Protein AF-A0ABD1SMI3-F1 (afdb_monomer)

Sequence (119 aa):
MVANKDPSPAYAETVEEIMKIYKSLPPRPSIEEVEAAISIINTVELQERLRLEEISKQLPPQDVLPELFSVLQQVKKNMVLFQSYEQKKEAVHFVELDNIFNVFDGLIQKASG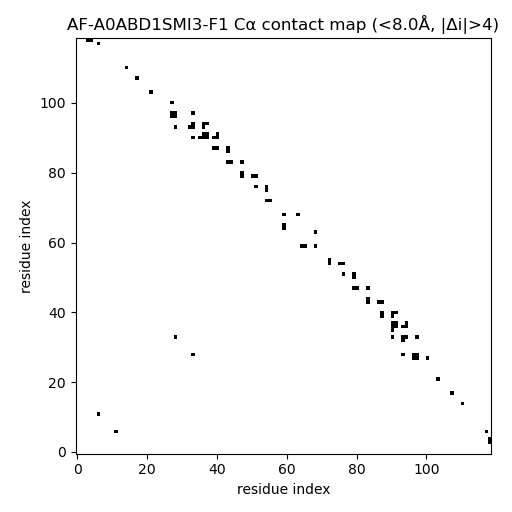FVYYSK

Structure (mmCIF, N/CA/C/O backbone):
data_AF-A0ABD1SMI3-F1
#
_entry.id   AF-A0ABD1SMI3-F1
#
loop_
_atom_site.group_PDB
_atom_site.id
_atom_site.type_symbol
_atom_site.label_atom_id
_atom_site.label_alt_id
_atom_site.label_comp_id
_atom_site.label_asym_id
_atom_site.label_entity_id
_atom_site.label_seq_id
_atom_site.pdbx_PDB_ins_code
_atom_site.Cartn_x
_atom_site.Cartn_y
_atom_site.Cartn_z
_atom_site.occupancy
_atom_site.B_iso_or_equiv
_atom_site.auth_seq_id
_atom_site.auth_comp_id
_atom_site.auth_asym_id
_atom_site.auth_atom_id
_atom_site.pdbx_PDB_model_num
ATOM 1 N N . MET A 1 1 ? 38.976 -8.965 -40.500 1.00 36.31 1 MET A N 1
ATOM 2 C CA . MET A 1 1 ? 38.151 -7.756 -40.705 1.00 36.31 1 MET A CA 1
ATOM 3 C C . MET A 1 1 ? 36.723 -8.157 -40.383 1.00 36.31 1 MET A C 1
ATOM 5 O O . MET A 1 1 ? 36.132 -8.883 -41.169 1.00 36.31 1 MET A O 1
ATOM 9 N N . VAL A 1 2 ? 36.230 -7.843 -39.184 1.00 41.44 2 VAL A N 1
ATOM 10 C CA . VAL A 1 2 ? 34.844 -8.164 -38.808 1.00 41.44 2 VAL A CA 1
ATOM 11 C C . VAL A 1 2 ? 33.980 -7.068 -39.415 1.00 41.44 2 VAL A C 1
ATOM 13 O O . VAL A 1 2 ? 34.193 -5.892 -39.131 1.00 41.44 2 VAL A O 1
ATOM 16 N N . ALA A 1 3 ? 33.111 -7.441 -40.350 1.00 42.88 3 ALA A N 1
ATOM 17 C CA . ALA A 1 3 ? 32.199 -6.508 -40.987 1.00 42.88 3 ALA A CA 1
ATOM 18 C C . ALA A 1 3 ? 31.221 -5.987 -39.927 1.00 42.88 3 ALA A C 1
ATOM 20 O O . ALA A 1 3 ? 30.402 -6.756 -39.429 1.00 42.88 3 ALA A O 1
ATOM 21 N N . ASN A 1 4 ? 31.330 -4.697 -39.595 1.00 52.22 4 ASN A N 1
ATOM 22 C CA . ASN A 1 4 ? 30.298 -3.945 -38.887 1.00 52.22 4 ASN A CA 1
ATOM 23 C C . ASN A 1 4 ? 29.022 -4.058 -39.722 1.00 52.22 4 ASN A C 1
ATOM 25 O O . ASN A 1 4 ? 28.904 -3.421 -40.769 1.00 52.22 4 ASN A O 1
ATOM 29 N N . LYS A 1 5 ? 28.108 -4.938 -39.319 1.00 52.69 5 LYS A N 1
ATOM 30 C CA . LYS A 1 5 ? 26.799 -5.020 -39.947 1.00 52.69 5 LYS A CA 1
ATOM 31 C C . LYS A 1 5 ? 25.936 -4.018 -39.203 1.00 52.69 5 LYS A C 1
ATOM 33 O O . LYS A 1 5 ? 25.520 -4.288 -38.081 1.00 52.69 5 LYS A O 1
ATOM 38 N N . ASP A 1 6 ? 25.738 -2.848 -39.804 1.00 59.84 6 ASP A N 1
ATOM 39 C CA . ASP A 1 6 ? 24.754 -1.900 -39.296 1.00 59.84 6 ASP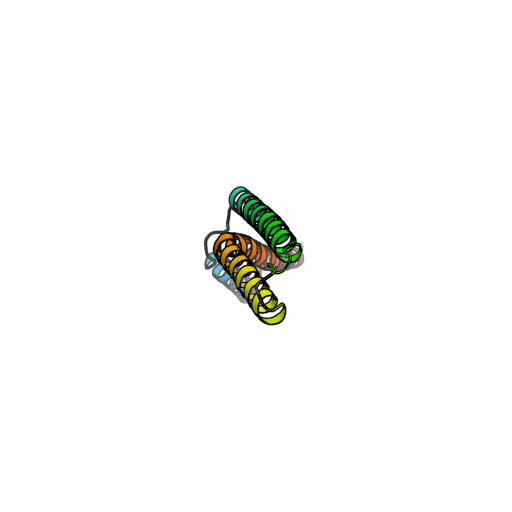 A CA 1
ATOM 40 C C . ASP A 1 6 ? 23.432 -2.652 -39.071 1.00 59.84 6 ASP A C 1
ATOM 42 O O . ASP A 1 6 ? 23.060 -3.496 -39.906 1.00 59.84 6 ASP A O 1
ATOM 46 N N . PRO A 1 7 ? 22.751 -2.427 -37.934 1.00 64.50 7 PRO A N 1
ATOM 47 C CA . PRO A 1 7 ? 21.490 -3.091 -37.665 1.00 64.50 7 PRO A CA 1
ATOM 48 C C . PRO A 1 7 ? 20.546 -2.861 -38.847 1.00 64.50 7 PRO A C 1
ATOM 50 O O . PRO A 1 7 ? 20.445 -1.751 -39.371 1.00 64.50 7 PRO A O 1
ATOM 53 N N . SER A 1 8 ? 19.880 -3.930 -39.295 1.00 79.00 8 SER A N 1
ATOM 54 C CA . SER A 1 8 ? 18.882 -3.846 -40.367 1.00 79.00 8 SER A CA 1
ATOM 55 C C . SER A 1 8 ? 17.889 -2.712 -40.064 1.00 79.00 8 SER A C 1
ATOM 57 O O . SER A 1 8 ? 17.536 -2.548 -38.896 1.00 79.00 8 SER A O 1
ATOM 59 N N . PRO A 1 9 ? 17.392 -1.962 -41.066 1.00 82.44 9 PRO A N 1
ATOM 60 C CA . PRO A 1 9 ? 16.405 -0.902 -40.843 1.00 82.44 9 PRO A CA 1
ATOM 61 C C . PRO A 1 9 ? 15.225 -1.348 -39.966 1.00 82.44 9 PRO A C 1
ATOM 63 O O . PRO A 1 9 ? 14.877 -0.660 -39.015 1.00 82.44 9 PRO A O 1
ATOM 66 N N . ALA A 1 10 ? 14.730 -2.574 -40.171 1.00 86.75 10 ALA A N 1
ATOM 67 C CA . ALA A 1 10 ? 13.667 -3.169 -39.359 1.00 86.75 10 ALA A CA 1
ATOM 68 C C . ALA A 1 10 ? 14.036 -3.321 -37.867 1.00 86.75 10 ALA A C 1
ATOM 70 O O . ALA A 1 10 ? 13.183 -3.200 -36.989 1.00 86.75 10 ALA A O 1
ATOM 71 N N . TYR A 1 11 ? 15.311 -3.577 -37.558 1.00 85.62 11 TYR A N 1
ATOM 72 C CA . TYR A 1 11 ? 15.803 -3.641 -36.182 1.00 85.62 11 TYR A CA 1
ATOM 73 C C . TYR A 1 11 ? 15.793 -2.256 -35.527 1.00 85.62 11 TYR A C 1
ATOM 75 O O . TYR A 1 11 ? 15.320 -2.109 -34.401 1.00 85.62 11 TYR A O 1
ATOM 83 N N . ALA A 1 12 ? 16.294 -1.239 -36.234 1.00 85.56 12 ALA A N 1
ATOM 84 C CA . ALA A 1 12 ? 16.306 0.135 -35.741 1.00 85.56 12 ALA A CA 1
ATOM 85 C C . ALA A 1 12 ? 14.879 0.668 -35.524 1.00 85.56 12 ALA A C 1
ATOM 87 O O . ALA A 1 12 ? 14.602 1.226 -34.466 1.00 85.56 12 ALA A O 1
ATOM 88 N N . GLU A 1 13 ? 13.970 0.405 -36.467 1.00 90.88 13 GLU A N 1
ATOM 89 C CA . GLU A 1 13 ? 12.542 0.739 -36.366 1.00 90.88 13 GLU A CA 1
ATOM 90 C C . GLU A 1 13 ? 11.887 0.075 -35.145 1.00 90.88 13 GLU A C 1
ATOM 92 O O . GLU A 1 13 ? 11.169 0.729 -34.391 1.00 90.88 13 GLU A O 1
ATOM 97 N N . THR A 1 14 ? 12.198 -1.201 -34.883 1.00 92.88 14 THR A N 1
ATOM 98 C CA . THR A 1 14 ? 11.677 -1.918 -33.705 1.00 92.88 14 THR A CA 1
ATOM 99 C C . THR A 1 14 ? 12.154 -1.275 -32.397 1.00 92.88 14 THR A C 1
ATOM 101 O O . THR A 1 14 ? 11.369 -1.082 -31.467 1.00 92.88 14 THR A O 1
ATOM 104 N N . VAL A 1 15 ? 13.442 -0.920 -32.302 1.00 89.94 15 VAL A N 1
ATOM 105 C CA . VAL A 1 15 ? 13.989 -0.232 -31.118 1.00 89.94 15 VAL A CA 1
ATOM 106 C C . VAL A 1 15 ? 13.363 1.155 -30.956 1.00 89.94 15 VAL A C 1
ATOM 108 O O . VAL A 1 15 ? 13.043 1.556 -29.836 1.00 89.94 15 VAL A O 1
ATOM 111 N N . GLU A 1 16 ? 13.156 1.885 -32.051 1.00 91.38 16 GLU A N 1
ATOM 112 C CA . GLU A 1 16 ? 12.504 3.193 -32.028 1.00 91.38 16 GLU A CA 1
ATOM 113 C C . GLU A 1 16 ? 11.063 3.103 -31.512 1.00 91.38 16 GLU A C 1
ATOM 115 O O . GLU A 1 16 ? 10.667 3.913 -30.670 1.00 91.38 16 GLU A O 1
ATOM 120 N N . GLU A 1 17 ? 10.299 2.095 -31.938 1.00 95.25 17 GLU A N 1
ATOM 121 C CA . GLU A 1 17 ? 8.932 1.868 -31.466 1.00 95.25 17 GLU A CA 1
ATOM 122 C C . GLU A 1 17 ? 8.883 1.569 -29.960 1.00 95.25 17 GLU A C 1
ATOM 124 O O . GLU A 1 17 ? 8.093 2.181 -29.233 1.00 95.25 17 GLU A O 1
ATOM 129 N N . ILE A 1 18 ? 9.789 0.719 -29.462 1.00 94.62 18 ILE A N 1
ATOM 130 C CA . ILE A 1 18 ? 9.946 0.452 -28.023 1.00 94.62 18 ILE A CA 1
ATOM 131 C C . ILE A 1 18 ? 10.205 1.759 -27.260 1.00 94.62 18 ILE A C 1
ATOM 133 O O . ILE A 1 18 ? 9.538 2.056 -26.263 1.00 94.62 18 ILE A O 1
ATOM 137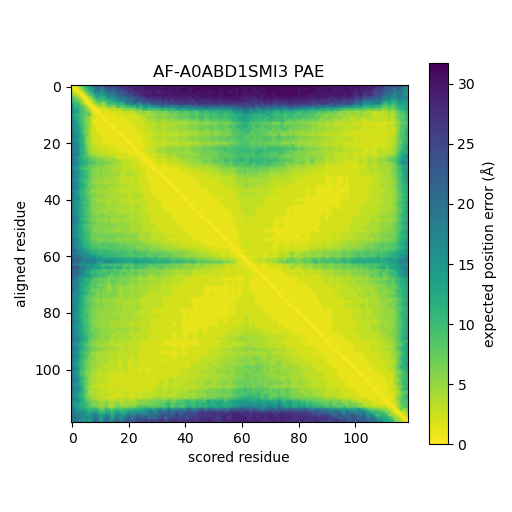 N N . MET A 1 19 ? 11.147 2.575 -27.741 1.00 91.50 19 MET A N 1
ATOM 138 C CA . MET A 1 19 ? 11.494 3.843 -27.097 1.00 91.50 19 MET A CA 1
ATOM 139 C C . MET A 1 19 ? 10.361 4.869 -27.176 1.00 91.50 19 MET A C 1
ATOM 141 O O . MET A 1 19 ? 10.199 5.668 -26.253 1.00 91.50 19 MET A O 1
ATOM 145 N N . LYS A 1 20 ? 9.564 4.861 -28.249 1.00 95.31 20 LYS A N 1
ATOM 146 C CA . LYS A 1 20 ? 8.381 5.715 -28.396 1.00 95.31 20 LYS A CA 1
ATOM 147 C C . LYS A 1 20 ? 7.315 5.372 -27.358 1.00 95.31 20 LYS A C 1
ATOM 149 O O . LYS A 1 20 ? 6.780 6.288 -26.739 1.00 95.31 20 LYS A O 1
ATOM 154 N N . ILE A 1 21 ? 7.051 4.083 -27.128 1.00 95.44 21 ILE A N 1
ATOM 155 C CA . ILE A 1 21 ? 6.127 3.633 -26.076 1.00 95.44 21 ILE A CA 1
ATOM 156 C C . ILE A 1 21 ? 6.646 4.067 -24.702 1.00 95.44 21 ILE A C 1
ATOM 158 O O . ILE A 1 21 ? 5.908 4.700 -23.951 1.00 95.44 21 ILE A O 1
ATOM 162 N N . TYR A 1 22 ? 7.924 3.824 -24.399 1.00 91.50 22 TYR A N 1
ATOM 163 C CA . TYR A 1 22 ? 8.516 4.223 -23.117 1.00 91.50 22 TYR A CA 1
ATOM 164 C C . TYR A 1 22 ? 8.404 5.736 -22.861 1.00 91.50 22 TYR A C 1
ATOM 166 O O . TYR A 1 22 ? 8.024 6.163 -21.776 1.00 91.50 22 TYR A O 1
ATOM 174 N N . LYS A 1 23 ? 8.655 6.563 -23.883 1.00 90.94 23 LYS A N 1
ATOM 175 C CA . LYS A 1 23 ? 8.528 8.031 -23.801 1.00 90.94 23 LYS A CA 1
ATOM 176 C C . LYS A 1 23 ? 7.085 8.533 -23.686 1.00 90.94 23 LYS A C 1
ATOM 178 O O . LYS A 1 23 ? 6.894 9.706 -23.387 1.00 90.94 23 LYS A O 1
ATOM 183 N N . SER A 1 24 ? 6.089 7.690 -23.965 1.00 93.31 24 SER A N 1
ATOM 184 C CA . SER A 1 24 ? 4.667 8.038 -23.836 1.00 93.31 24 SER A CA 1
ATOM 185 C C . SER A 1 24 ? 4.103 7.809 -22.432 1.00 93.31 24 SER A C 1
ATOM 187 O O . SER A 1 24 ? 2.966 8.197 -22.163 1.00 93.31 24 SER A O 1
ATOM 189 N N . LEU A 1 25 ? 4.883 7.184 -21.545 1.00 90.75 25 LEU A N 1
ATOM 190 C CA . LEU A 1 25 ? 4.513 6.995 -20.147 1.00 90.75 25 LEU A CA 1
ATOM 191 C C . LEU A 1 25 ? 4.383 8.350 -19.426 1.00 90.75 25 LEU A C 1
ATOM 193 O O . LEU A 1 25 ? 5.030 9.325 -19.825 1.00 90.75 25 LEU A O 1
ATOM 197 N N . PRO A 1 26 ? 3.558 8.433 -18.363 1.00 90.25 26 PRO A N 1
ATOM 198 C CA . PRO A 1 26 ? 3.505 9.621 -17.512 1.00 90.25 26 PRO A CA 1
ATOM 199 C C . PRO A 1 26 ? 4.877 9.916 -16.876 1.00 90.25 26 PRO A C 1
ATOM 201 O O . PRO A 1 26 ? 5.794 9.106 -16.973 1.00 90.25 26 PRO A O 1
ATOM 204 N N . PRO A 1 27 ? 5.064 11.062 -16.207 1.00 90.50 27 PRO A N 1
ATOM 205 C CA . PRO A 1 27 ? 6.274 11.292 -15.427 1.00 90.50 27 PRO A CA 1
ATOM 206 C C . PRO A 1 27 ? 6.483 10.183 -14.388 1.00 90.50 27 PRO A C 1
ATOM 208 O O . PRO A 1 27 ? 5.544 9.795 -13.691 1.00 90.50 27 PRO A O 1
ATOM 211 N N . ARG A 1 28 ? 7.717 9.677 -14.290 1.00 92.69 28 ARG A N 1
ATOM 212 C CA . ARG A 1 28 ? 8.089 8.731 -13.237 1.00 92.69 28 ARG A CA 1
ATOM 213 C C . ARG A 1 28 ? 8.095 9.455 -11.886 1.00 92.69 28 ARG A C 1
ATOM 215 O O . ARG A 1 28 ? 8.725 10.513 -11.812 1.00 92.69 28 ARG A O 1
ATOM 222 N N . PRO A 1 29 ? 7.459 8.894 -10.843 1.00 94.62 29 PRO A N 1
ATOM 223 C CA . PRO A 1 29 ? 7.615 9.388 -9.481 1.00 94.62 29 PRO A CA 1
ATOM 224 C C . PRO A 1 29 ? 9.084 9.441 -9.052 1.00 94.62 29 PRO A C 1
ATOM 226 O O . PRO A 1 29 ? 9.873 8.563 -9.411 1.00 94.62 29 PRO A O 1
ATOM 229 N N . SER A 1 30 ? 9.461 10.446 -8.269 1.00 95.94 30 SER A N 1
ATOM 230 C CA . SER A 1 30 ? 10.789 10.491 -7.657 1.00 95.94 30 SER A CA 1
ATOM 231 C C . SER A 1 30 ? 10.921 9.429 -6.559 1.00 95.94 30 SER A C 1
ATOM 233 O O . SER A 1 30 ? 9.928 8.949 -6.010 1.00 95.94 30 SER A O 1
ATOM 235 N N . ILE A 1 31 ? 12.158 9.067 -6.210 1.00 95.19 31 ILE A N 1
ATOM 236 C CA . ILE A 1 31 ? 12.415 8.117 -5.114 1.00 95.19 31 ILE A CA 1
ATOM 237 C C . ILE A 1 31 ? 11.824 8.661 -3.809 1.00 95.19 31 ILE A C 1
ATOM 239 O O . ILE A 1 31 ? 11.169 7.931 -3.073 1.00 95.19 31 ILE A O 1
ATOM 243 N N . GLU A 1 32 ? 11.986 9.959 -3.561 1.00 97.44 32 GLU A N 1
ATOM 244 C CA . GLU A 1 32 ? 11.457 10.634 -2.379 1.00 97.44 32 GLU A CA 1
ATOM 245 C C . GLU A 1 32 ? 9.921 10.600 -2.336 1.00 97.44 32 GLU A C 1
ATOM 247 O O . GLU A 1 32 ? 9.343 10.400 -1.268 1.00 97.44 32 GLU A O 1
ATOM 252 N N . GLU A 1 33 ? 9.245 10.753 -3.482 1.00 96.50 33 GLU A N 1
ATOM 253 C CA . GLU A 1 33 ? 7.783 10.630 -3.578 1.00 96.50 33 GLU A CA 1
ATOM 254 C C . GLU A 1 33 ? 7.314 9.206 -3.249 1.00 96.50 33 GLU A C 1
ATOM 256 O O . GLU A 1 33 ? 6.348 9.027 -2.503 1.00 96.50 33 GLU A O 1
ATOM 261 N N . VAL A 1 34 ? 8.021 8.188 -3.750 1.00 97.50 34 VAL A N 1
ATOM 262 C CA . VAL A 1 34 ? 7.716 6.776 -3.470 1.00 97.50 34 VAL A CA 1
ATOM 263 C C . VAL A 1 34 ? 7.950 6.447 -1.995 1.00 97.50 34 VAL A C 1
ATOM 265 O O . VAL A 1 34 ? 7.097 5.830 -1.355 1.00 97.50 34 VAL A O 1
ATOM 268 N N . GLU A 1 3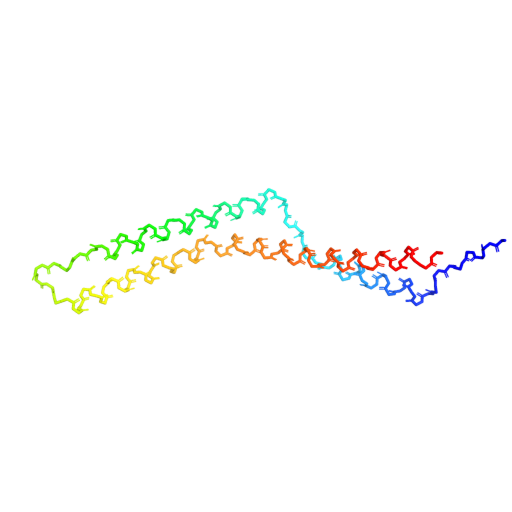5 ? 9.065 6.888 -1.415 1.00 98.06 35 GLU A N 1
ATOM 269 C CA . GLU A 1 35 ? 9.367 6.681 0.005 1.00 98.06 35 GLU A CA 1
ATOM 270 C C . GLU A 1 35 ? 8.342 7.374 0.913 1.00 98.06 35 GLU A C 1
ATOM 272 O O . GLU A 1 35 ? 7.867 6.783 1.892 1.00 98.06 35 GLU A O 1
ATOM 277 N N . ALA A 1 36 ? 7.938 8.600 0.568 1.00 98.00 36 ALA A N 1
ATOM 278 C CA . ALA A 1 36 ? 6.883 9.314 1.275 1.00 98.00 36 ALA A CA 1
ATOM 279 C C . ALA A 1 36 ? 5.544 8.565 1.192 1.00 98.00 36 ALA A C 1
ATOM 281 O O . ALA A 1 36 ? 4.874 8.386 2.213 1.00 98.00 36 ALA A O 1
ATOM 282 N N . ALA A 1 37 ? 5.177 8.067 0.009 1.00 98.19 37 ALA A N 1
ATOM 283 C CA . ALA A 1 37 ? 3.967 7.278 -0.188 1.00 98.19 37 ALA A CA 1
ATOM 284 C C . ALA A 1 37 ? 3.969 5.989 0.656 1.00 98.19 37 ALA A C 1
ATOM 286 O O . ALA A 1 37 ? 2.992 5.704 1.354 1.00 98.19 37 ALA A O 1
ATOM 287 N N . ILE A 1 38 ? 5.082 5.251 0.680 1.00 98.44 38 ILE A N 1
ATOM 288 C CA . ILE A 1 38 ? 5.245 4.053 1.519 1.00 98.44 38 ILE A CA 1
ATOM 289 C C . ILE A 1 38 ? 5.075 4.398 3.005 1.00 98.44 38 ILE A C 1
ATOM 291 O O . ILE A 1 38 ? 4.386 3.686 3.739 1.00 98.44 38 ILE A O 1
ATOM 295 N N . SER A 1 39 ? 5.661 5.508 3.461 1.00 98.50 39 SER A N 1
ATOM 296 C CA . SER A 1 39 ? 5.529 5.972 4.847 1.00 98.50 39 SER A CA 1
ATOM 297 C C . SER A 1 39 ? 4.076 6.291 5.225 1.00 98.50 39 SER A C 1
ATOM 299 O O . SER A 1 39 ? 3.603 5.889 6.296 1.00 98.50 39 SER A O 1
ATOM 301 N N . ILE A 1 40 ? 3.335 6.949 4.326 1.00 98.44 40 ILE A N 1
ATOM 302 C CA . ILE A 1 40 ? 1.904 7.237 4.499 1.00 98.44 40 ILE A CA 1
ATOM 303 C C . ILE A 1 40 ? 1.109 5.935 4.624 1.00 98.44 40 ILE A C 1
ATOM 305 O O . ILE A 1 40 ? 0.355 5.782 5.585 1.00 98.44 40 ILE A O 1
ATOM 309 N N . ILE A 1 41 ? 1.309 4.983 3.707 1.00 98.69 41 ILE A N 1
ATOM 310 C CA . ILE A 1 41 ? 0.617 3.684 3.718 1.00 98.69 41 ILE A CA 1
ATOM 311 C C . ILE A 1 41 ? 0.851 2.969 5.050 1.00 98.69 41 ILE A C 1
ATOM 313 O O . ILE A 1 41 ? -0.110 2.623 5.737 1.00 98.69 41 ILE A O 1
ATOM 317 N N . ASN A 1 42 ? 2.113 2.828 5.459 1.00 98.62 42 ASN A N 1
ATOM 318 C CA . ASN A 1 42 ? 2.480 2.152 6.703 1.00 98.62 42 ASN A CA 1
ATOM 319 C C . ASN A 1 42 ? 1.846 2.818 7.933 1.00 98.62 42 ASN A C 1
ATOM 321 O O . ASN A 1 42 ? 1.374 2.139 8.849 1.00 98.62 42 ASN A O 1
ATOM 325 N N . THR A 1 43 ? 1.818 4.152 7.954 1.00 98.69 43 THR A N 1
ATOM 326 C CA . THR A 1 43 ? 1.218 4.922 9.048 1.00 98.69 43 THR A CA 1
ATOM 327 C C . THR A 1 43 ? -0.290 4.702 9.117 1.00 98.69 43 THR A C 1
ATOM 329 O O . THR A 1 43 ? -0.819 4.413 10.193 1.00 98.69 43 THR A O 1
ATOM 332 N N . VAL A 1 44 ? -0.983 4.799 7.980 1.00 98.69 44 VAL A N 1
ATOM 333 C CA . VAL A 1 44 ? -2.436 4.597 7.900 1.00 98.69 44 VAL A CA 1
ATOM 334 C C . VAL A 1 44 ? -2.802 3.163 8.287 1.00 98.69 44 VAL A C 1
ATOM 336 O O . VAL A 1 44 ? -3.718 2.964 9.078 1.00 98.69 44 VAL A O 1
ATOM 339 N N . GLU A 1 45 ? -2.056 2.160 7.824 1.00 98.69 45 GLU A N 1
ATOM 340 C CA . GLU A 1 45 ? -2.299 0.749 8.162 1.00 98.69 45 GLU A CA 1
ATOM 341 C C . GLU A 1 45 ? -2.063 0.438 9.641 1.00 98.69 45 GLU A C 1
ATOM 343 O O . GLU A 1 45 ? -2.814 -0.325 10.258 1.00 98.69 45 GLU A O 1
ATOM 348 N N . LEU A 1 46 ? -1.054 1.061 10.254 1.00 98.69 46 LEU A N 1
ATOM 349 C CA . LEU A 1 46 ? -0.851 0.962 11.694 1.00 98.69 46 LEU A CA 1
ATOM 350 C C . LEU A 1 46 ? -2.045 1.549 12.459 1.00 98.69 46 LEU A C 1
ATOM 352 O O . LEU A 1 46 ? -2.553 0.906 13.380 1.00 98.69 46 LEU A O 1
ATOM 356 N N . GLN A 1 47 ? -2.500 2.744 12.079 1.00 98.56 47 GLN A N 1
ATOM 357 C CA . GLN A 1 47 ? -3.644 3.405 12.711 1.00 98.56 47 GLN A CA 1
ATOM 358 C C . GLN A 1 47 ? -4.947 2.623 12.516 1.00 98.56 47 GLN A C 1
ATOM 360 O O . GLN A 1 47 ? -5.719 2.482 13.466 1.00 98.56 47 GLN A O 1
ATOM 365 N N . GLU A 1 48 ? -5.174 2.084 11.316 1.00 98.69 48 GLU A N 1
ATOM 366 C CA . GLU A 1 48 ? -6.300 1.208 10.993 1.00 98.69 48 GLU A CA 1
ATOM 367 C C . GLU A 1 48 ? -6.355 0.029 11.965 1.00 98.69 48 GLU A C 1
ATOM 369 O O . GLU A 1 48 ? -7.346 -0.149 12.676 1.00 98.69 48 GLU A O 1
ATOM 374 N N . ARG A 1 49 ? -5.256 -0.729 12.063 1.00 98.75 49 ARG A N 1
ATOM 375 C CA . ARG A 1 49 ? -5.152 -1.905 12.933 1.00 98.75 49 ARG A CA 1
ATOM 376 C C . ARG A 1 49 ? -5.436 -1.566 14.394 1.00 98.75 49 ARG A C 1
ATOM 378 O O . ARG A 1 49 ? -6.224 -2.265 15.026 1.00 98.75 49 ARG A O 1
ATOM 385 N N . LEU A 1 50 ? -4.839 -0.491 14.915 1.00 98.75 50 LEU A N 1
ATOM 386 C CA . LEU A 1 50 ? -5.043 -0.066 16.305 1.00 98.75 50 LEU A CA 1
ATOM 387 C C . LEU A 1 50 ? -6.515 0.267 16.589 1.00 98.75 50 LEU A C 1
ATOM 389 O O . LEU A 1 50 ? -7.071 -0.197 17.584 1.00 98.75 50 LEU A O 1
ATOM 393 N N . ARG A 1 51 ? -7.175 1.008 15.690 1.00 98.62 51 ARG A N 1
ATOM 394 C CA . ARG A 1 51 ? -8.598 1.363 15.832 1.00 98.62 51 ARG A CA 1
ATOM 395 C C . ARG A 1 51 ? -9.512 0.143 15.727 1.00 98.62 51 ARG A C 1
ATOM 397 O O . ARG A 1 51 ? -10.469 0.019 16.490 1.00 98.62 51 ARG A O 1
ATOM 404 N N . LEU A 1 52 ? -9.230 -0.775 14.802 1.00 98.81 52 LEU A N 1
ATOM 405 C CA . LEU A 1 52 ? -9.990 -2.022 14.662 1.00 98.81 52 LEU A CA 1
ATOM 406 C C . LEU A 1 52 ? -9.872 -2.900 15.912 1.00 98.81 52 LEU A C 1
ATOM 408 O O . LEU A 1 52 ? -10.859 -3.512 16.340 1.00 98.81 52 LEU A O 1
ATOM 412 N N . GLU A 1 53 ? -8.683 -2.956 16.508 1.00 98.69 53 GLU A N 1
ATOM 413 C CA . GLU A 1 53 ? -8.440 -3.687 17.746 1.00 98.69 53 GLU A CA 1
ATOM 414 C C . GLU A 1 53 ? -9.176 -3.045 18.930 1.00 98.69 53 GLU A C 1
ATOM 416 O O . GLU A 1 53 ? -9.845 -3.749 19.688 1.00 98.69 53 GLU A O 1
ATOM 421 N N . GLU A 1 54 ? -9.141 -1.716 19.046 1.00 98.56 54 GLU A N 1
ATOM 422 C CA . GLU A 1 54 ? -9.893 -0.971 20.060 1.00 98.56 54 GLU A CA 1
ATOM 423 C C . GLU A 1 54 ? -11.399 -1.247 19.964 1.00 98.56 54 GLU A C 1
ATOM 425 O O . GLU A 1 54 ? -12.022 -1.594 20.966 1.00 98.56 54 GLU A O 1
ATOM 430 N N . ILE A 1 55 ? -11.983 -1.186 18.760 1.00 98.56 55 ILE A N 1
ATOM 431 C CA . ILE A 1 55 ? -13.407 -1.495 18.549 1.00 98.56 55 ILE A CA 1
ATOM 432 C C . ILE A 1 55 ? -13.721 -2.939 18.955 1.00 98.56 55 ILE A C 1
ATOM 434 O O . ILE A 1 55 ? -14.776 -3.198 19.535 1.00 98.56 55 ILE A O 1
ATOM 438 N N . SER A 1 56 ? -12.816 -3.878 18.673 1.00 97.81 56 SER A N 1
ATOM 439 C CA . SER A 1 56 ? -13.002 -5.302 18.988 1.00 97.81 56 SER A CA 1
ATOM 440 C C 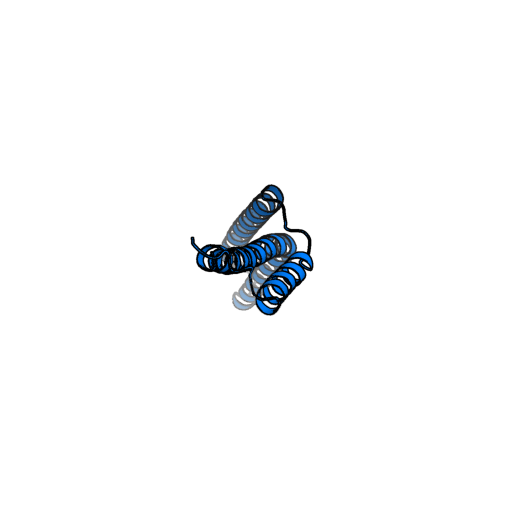. SER A 1 56 ? -13.005 -5.594 20.489 1.00 97.81 56 SER A C 1
ATOM 442 O O . SER A 1 56 ? -13.635 -6.560 20.906 1.00 97.81 56 SER A O 1
ATOM 444 N N . LYS A 1 57 ? -12.332 -4.765 21.294 1.00 97.94 57 LYS A N 1
ATOM 445 C CA . LYS A 1 57 ? -12.272 -4.895 22.759 1.00 97.94 57 LYS A CA 1
ATOM 446 C C . LYS A 1 57 ? -13.484 -4.284 23.474 1.00 97.94 57 LYS A C 1
ATOM 448 O O . LYS A 1 57 ? -13.621 -4.464 24.681 1.00 97.94 57 LYS A O 1
ATOM 453 N N . GLN A 1 58 ? -14.348 -3.553 22.766 1.00 97.62 58 GLN A N 1
ATOM 454 C CA . GLN A 1 58 ? -15.530 -2.928 23.366 1.00 97.62 58 GLN A CA 1
ATOM 455 C C . GLN A 1 58 ? -16.548 -3.990 23.800 1.00 97.62 58 GLN A C 1
ATOM 457 O O . GLN A 1 58 ? -16.821 -4.938 23.062 1.00 97.62 58 GLN A O 1
ATOM 462 N N . LEU A 1 59 ? -17.135 -3.795 24.981 1.00 96.69 59 LEU A N 1
ATOM 463 C CA . LEU A 1 59 ? -18.203 -4.635 25.521 1.00 96.69 59 LEU A CA 1
ATOM 464 C C . LEU A 1 59 ? -19.568 -3.955 25.330 1.00 96.69 59 LEU A C 1
ATOM 466 O O . LEU A 1 59 ? -19.635 -2.721 25.368 1.00 96.69 59 LEU A O 1
ATOM 470 N N . PRO A 1 60 ? -20.650 -4.732 25.138 1.00 96.12 60 PRO A N 1
ATOM 471 C CA . PRO A 1 60 ? -21.991 -4.173 25.048 1.00 96.12 60 PRO A CA 1
ATOM 472 C C . PRO A 1 60 ? -22.379 -3.478 26.366 1.00 96.12 60 PRO A C 1
ATOM 474 O O . PRO A 1 60 ? -22.128 -4.029 27.441 1.00 96.12 60 PRO A O 1
ATOM 477 N N . PRO A 1 61 ? -22.994 -2.281 26.314 1.00 95.44 61 PRO A N 1
ATOM 478 C CA . PRO A 1 61 ? -23.609 -1.658 27.484 1.00 95.44 61 PRO A CA 1
ATOM 479 C C . PRO A 1 61 ? -24.711 -2.538 28.088 1.00 95.44 61 PRO A C 1
ATOM 481 O O . PRO A 1 61 ? -25.343 -3.314 27.374 1.00 95.44 61 PRO A O 1
ATOM 484 N N . GLN A 1 62 ? -24.985 -2.368 29.385 1.00 93.25 62 GLN A N 1
ATOM 485 C CA . GLN A 1 62 ? -25.935 -3.205 30.134 1.00 93.25 62 GLN A CA 1
ATOM 486 C C . GLN A 1 62 ? -27.353 -3.226 29.530 1.00 93.25 62 GLN A C 1
ATOM 488 O O . GLN A 1 62 ? -28.013 -4.260 29.575 1.00 93.25 62 GLN A O 1
ATOM 493 N N . ASP A 1 63 ? -27.788 -2.121 28.920 1.00 95.25 63 ASP A N 1
ATOM 494 C CA . ASP A 1 63 ? -29.143 -1.956 28.372 1.00 95.25 63 ASP A CA 1
ATOM 495 C C . ASP A 1 63 ? -29.228 -2.179 26.850 1.00 95.25 63 ASP A C 1
ATOM 497 O O . ASP A 1 63 ? -30.220 -1.819 26.214 1.00 95.25 63 ASP A O 1
ATOM 501 N N . VAL A 1 64 ? -28.184 -2.739 26.229 1.00 96.19 64 VAL A N 1
ATOM 502 C CA . VAL A 1 64 ? -28.128 -2.955 24.777 1.00 96.19 64 VAL A CA 1
ATOM 503 C C . VAL A 1 64 ? -28.028 -4.442 24.470 1.00 96.19 64 VAL A C 1
ATOM 505 O O . VAL A 1 64 ? -27.152 -5.139 24.978 1.00 96.19 64 VAL A O 1
ATOM 508 N N . LEU A 1 65 ? -28.900 -4.921 23.578 1.00 97.50 65 LEU A N 1
ATOM 509 C CA . LEU A 1 65 ? -28.848 -6.297 23.087 1.00 97.50 65 LEU A CA 1
ATOM 510 C C . LEU A 1 65 ? -27.480 -6.588 22.435 1.00 97.50 65 LEU A C 1
ATOM 512 O O . LEU A 1 65 ? -27.051 -5.806 21.573 1.00 97.50 65 LEU A O 1
ATOM 516 N N . PRO A 1 66 ? -26.803 -7.698 22.789 1.00 96.88 66 PRO A N 1
ATOM 517 C CA . PRO A 1 66 ? -25.489 -8.040 22.242 1.00 96.88 66 PRO A CA 1
ATOM 518 C C . PRO A 1 66 ? -25.444 -8.066 20.710 1.00 96.88 66 PRO A C 1
ATOM 520 O O . PRO A 1 66 ? -24.461 -7.633 20.109 1.00 96.88 66 PRO A O 1
ATOM 523 N N . GLU A 1 67 ? -26.521 -8.512 20.064 1.00 97.25 67 GLU A N 1
ATOM 524 C CA . GLU A 1 67 ? -26.634 -8.594 18.607 1.00 97.25 67 GLU A CA 1
ATOM 525 C C . GLU A 1 67 ? -26.619 -7.200 17.972 1.00 97.25 67 GLU A C 1
ATOM 527 O O . GLU A 1 67 ? -25.889 -6.956 17.011 1.00 97.25 67 GLU A O 1
ATOM 532 N N . LEU A 1 68 ? -27.371 -6.255 18.547 1.00 97.81 68 LEU A N 1
ATOM 533 C CA . LEU A 1 68 ? -27.397 -4.870 18.078 1.00 97.81 68 LEU A CA 1
ATOM 534 C C . LEU A 1 68 ? -26.035 -4.194 18.281 1.00 97.81 68 LEU A C 1
ATOM 536 O O . LEU A 1 68 ? -25.558 -3.471 17.404 1.00 97.81 68 LEU A O 1
ATOM 540 N N . PHE A 1 69 ? -25.375 -4.458 19.412 1.00 98.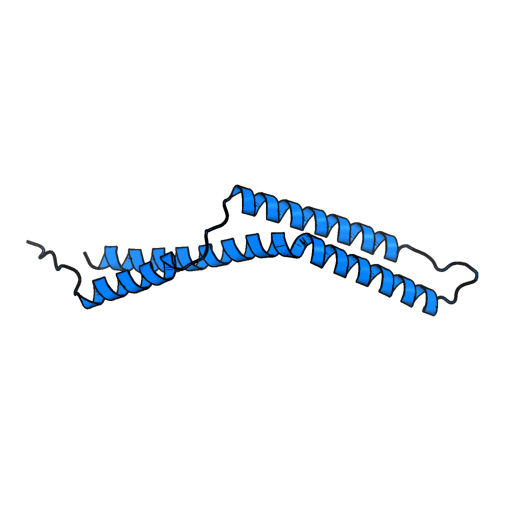31 69 PHE A N 1
ATOM 541 C CA . PHE A 1 69 ? -24.031 -3.943 19.661 1.00 98.31 69 PHE A CA 1
ATOM 542 C C . PHE A 1 69 ? -22.991 -4.527 18.694 1.00 98.31 69 PHE A C 1
ATOM 544 O O . PHE A 1 69 ? -22.124 -3.797 18.210 1.00 98.31 69 PHE A O 1
ATOM 551 N N . SER A 1 70 ? -23.106 -5.811 18.343 1.00 98.12 70 SER A N 1
ATOM 552 C CA . SER A 1 70 ? -22.255 -6.443 17.329 1.00 98.12 70 SER A CA 1
ATOM 553 C C . SER A 1 70 ? -22.396 -5.753 15.970 1.00 98.12 70 SER A C 1
ATOM 555 O O . SER A 1 70 ? -21.388 -5.430 15.337 1.00 98.12 70 SER A O 1
ATOM 557 N N . VAL A 1 71 ? -23.627 -5.433 15.551 1.00 98.56 71 VAL A N 1
ATOM 558 C CA . VAL A 1 71 ? -23.872 -4.650 14.328 1.00 98.56 71 VAL A CA 1
ATOM 559 C C . VAL A 1 71 ? -23.197 -3.278 14.417 1.00 98.56 71 VAL A C 1
ATOM 561 O O . VAL A 1 71 ? -22.506 -2.880 13.481 1.00 98.56 71 VAL A O 1
ATOM 564 N N . LEU A 1 72 ? -23.299 -2.574 15.551 1.00 98.44 72 LEU A N 1
ATOM 565 C CA . LEU A 1 72 ? -22.598 -1.299 15.749 1.00 98.44 72 LEU A CA 1
ATOM 566 C C . LEU A 1 72 ? -21.073 -1.449 15.616 1.00 98.44 72 LEU A C 1
ATOM 568 O O . LEU A 1 72 ? -20.432 -0.625 14.959 1.00 98.44 72 LEU A O 1
ATOM 572 N N . GLN A 1 73 ? -20.476 -2.487 16.208 1.00 98.56 73 GLN A N 1
ATOM 573 C CA . GLN A 1 73 ? -19.043 -2.759 16.058 1.00 98.56 73 GLN A CA 1
ATOM 574 C C . GLN A 1 73 ? -18.673 -3.010 14.592 1.00 98.56 73 GLN A C 1
ATOM 576 O O . GLN A 1 73 ? -17.668 -2.478 14.124 1.00 98.56 73 GLN A O 1
ATOM 581 N N . GLN A 1 74 ? -19.484 -3.769 13.850 1.00 98.69 74 GLN A N 1
ATOM 582 C CA . GLN A 1 74 ? -19.265 -4.007 12.421 1.00 98.69 74 GLN A CA 1
ATOM 583 C C . GLN A 1 74 ? -19.341 -2.709 11.612 1.00 98.69 74 GLN A C 1
ATOM 585 O O . GLN A 1 74 ? -18.455 -2.455 10.796 1.00 98.69 74 GLN A O 1
ATOM 590 N N . VAL A 1 75 ? -20.336 -1.854 11.864 1.00 98.81 75 VAL A N 1
ATOM 591 C CA . VAL A 1 75 ? -20.463 -0.543 11.204 1.00 98.81 75 VAL A CA 1
ATOM 592 C C . VAL A 1 75 ? -19.229 0.321 11.477 1.00 98.81 75 VAL A C 1
ATOM 594 O O . VAL A 1 75 ? -18.629 0.850 10.542 1.00 98.81 75 VAL A O 1
ATOM 597 N N . LYS A 1 76 ? -18.789 0.414 12.739 1.00 98.75 76 LYS A N 1
ATOM 598 C CA . LYS A 1 76 ? -17.584 1.172 13.115 1.00 98.75 76 LYS A CA 1
ATOM 599 C C . LYS A 1 76 ? -16.326 0.633 12.429 1.00 98.75 76 LYS A C 1
ATOM 601 O O . LYS A 1 76 ? -15.536 1.420 11.917 1.00 98.75 76 LYS A O 1
ATOM 606 N N . LYS A 1 77 ? -16.146 -0.691 12.388 1.00 98.81 77 LYS A N 1
ATOM 607 C CA . LYS A 1 77 ? -15.000 -1.327 11.716 1.00 98.81 77 LYS A CA 1
ATOM 608 C C . LYS A 1 77 ? -14.979 -1.016 10.222 1.00 98.81 77 LYS A C 1
ATOM 610 O O . LYS A 1 77 ? -13.944 -0.607 9.710 1.00 98.81 77 LYS A O 1
ATOM 615 N N . ASN A 1 78 ? -16.118 -1.141 9.543 1.00 98.81 78 ASN A N 1
ATOM 616 C CA . ASN A 1 78 ? -16.222 -0.806 8.122 1.00 98.81 78 ASN A CA 1
ATOM 617 C C . ASN A 1 78 ? -15.932 0.675 7.857 1.00 98.81 78 ASN A C 1
ATOM 619 O O . ASN A 1 78 ? -15.257 0.993 6.884 1.00 98.81 78 ASN A O 1
ATOM 623 N N . MET A 1 79 ? -16.373 1.575 8.740 1.00 98.69 79 MET A N 1
ATOM 624 C CA . MET A 1 79 ? -16.035 2.995 8.628 1.00 98.69 79 MET A CA 1
ATOM 625 C C . MET A 1 79 ? -14.523 3.238 8.744 1.00 98.69 79 MET A C 1
ATOM 627 O O . MET A 1 79 ? -13.976 4.013 7.968 1.00 98.69 79 MET A O 1
ATOM 631 N N . VAL A 1 80 ? -13.836 2.557 9.671 1.00 98.81 80 VAL A N 1
ATOM 632 C CA . VAL A 1 80 ? -12.369 2.640 9.794 1.00 98.81 80 VAL A CA 1
ATOM 633 C C . VAL A 1 80 ? -11.686 2.145 8.519 1.00 98.81 80 VAL A C 1
ATOM 635 O O . VAL A 1 80 ? -10.840 2.854 7.989 1.00 98.81 80 VAL A O 1
ATOM 638 N N . LEU A 1 81 ? -12.091 0.985 7.991 1.00 98.69 81 LEU A N 1
ATOM 639 C CA . LEU A 1 81 ? -11.547 0.441 6.739 1.00 98.69 81 LEU A CA 1
ATOM 640 C C . LEU A 1 81 ? -11.752 1.401 5.559 1.00 98.69 81 LEU A C 1
ATOM 642 O O . LEU A 1 81 ? -10.825 1.656 4.794 1.00 98.69 81 LEU A O 1
ATOM 646 N N . PHE A 1 82 ? -12.954 1.967 5.432 1.00 98.69 82 PHE A N 1
ATOM 647 C CA . PHE A 1 82 ? -13.273 2.927 4.379 1.00 98.69 82 PHE A CA 1
ATOM 648 C C . PHE A 1 82 ? -12.420 4.198 4.481 1.00 98.69 82 PHE A C 1
ATOM 650 O O . PHE A 1 82 ? -11.852 4.648 3.490 1.00 98.69 82 PHE A O 1
ATOM 657 N N . GLN A 1 83 ? -12.281 4.760 5.684 1.00 98.62 83 GLN A N 1
ATOM 658 C CA . GLN A 1 83 ? -11.457 5.949 5.904 1.00 98.62 83 GLN A CA 1
ATOM 659 C C . GLN A 1 83 ? -9.982 5.689 5.602 1.00 98.62 83 GLN A C 1
ATOM 661 O O . GLN A 1 83 ? -9.342 6.516 4.960 1.00 98.62 83 GLN A O 1
ATOM 666 N N . SER A 1 84 ? -9.447 4.551 6.038 1.00 98.56 84 SER A N 1
ATOM 667 C CA . SER A 1 84 ? -8.063 4.171 5.760 1.00 98.56 84 SER A CA 1
ATOM 668 C C . SER A 1 84 ? -7.813 3.976 4.270 1.00 98.56 84 SER A C 1
ATOM 670 O O . SER A 1 84 ? -6.802 4.454 3.759 1.00 98.56 84 SER A O 1
ATOM 672 N N . TYR A 1 85 ? -8.744 3.331 3.557 1.00 98.50 85 TYR A N 1
ATOM 673 C CA . TYR A 1 85 ? -8.697 3.216 2.100 1.00 98.50 85 TYR A CA 1
ATOM 674 C C . TYR A 1 85 ? -8.620 4.597 1.439 1.00 98.50 85 TYR A C 1
ATOM 676 O O . TYR A 1 85 ? -7.681 4.862 0.690 1.00 98.50 85 TYR A O 1
ATOM 684 N N . GLU A 1 86 ? -9.542 5.502 1.779 1.00 98.44 86 GLU A N 1
ATOM 685 C CA . GLU A 1 86 ? -9.571 6.849 1.203 1.00 98.44 86 GLU A CA 1
ATOM 686 C C . GLU A 1 86 ? -8.312 7.664 1.525 1.00 98.44 86 GLU A C 1
ATOM 688 O O . GLU A 1 86 ? -7.841 8.417 0.677 1.00 98.44 86 GLU A O 1
ATOM 693 N N . GLN A 1 87 ? -7.741 7.501 2.722 1.00 98.12 87 GLN A N 1
ATOM 694 C CA . GLN A 1 87 ? -6.531 8.213 3.148 1.00 98.12 87 GLN A CA 1
ATOM 695 C C . GLN A 1 87 ? -5.267 7.747 2.424 1.00 98.12 87 GLN A C 1
ATOM 697 O O . GLN A 1 87 ? -4.381 8.562 2.179 1.00 98.12 87 GLN A O 1
ATOM 702 N N . LYS A 1 88 ? -5.162 6.453 2.094 1.00 98.12 88 LYS A N 1
ATOM 703 C CA . LYS A 1 88 ? -3.955 5.896 1.464 1.00 98.12 88 LYS A CA 1
ATOM 704 C C . LYS A 1 88 ? -4.056 5.716 -0.050 1.00 98.12 88 LYS A C 1
ATOM 706 O O . LYS A 1 88 ? -3.045 5.392 -0.663 1.00 98.12 88 LYS A O 1
ATOM 711 N N . LYS A 1 89 ? -5.226 5.930 -0.669 1.00 98.06 89 LYS A N 1
ATOM 712 C CA . LYS A 1 89 ? -5.459 5.636 -2.099 1.00 98.06 89 LYS A CA 1
ATOM 713 C C . LYS A 1 89 ? -4.458 6.307 -3.045 1.00 98.06 89 LYS A C 1
ATOM 715 O O . LYS A 1 89 ? -3.960 5.658 -3.958 1.00 98.06 89 LYS A O 1
ATOM 720 N N . GLU A 1 90 ? -4.129 7.578 -2.814 1.00 96.44 90 GLU A N 1
ATOM 721 C CA . GLU A 1 90 ? -3.181 8.309 -3.665 1.00 96.44 90 GLU A CA 1
ATOM 722 C C . GLU A 1 90 ? -1.754 7.802 -3.453 1.00 96.44 90 GLU A C 1
ATOM 724 O O . GLU A 1 90 ? -1.044 7.547 -4.418 1.00 96.44 90 GLU A O 1
ATOM 729 N N . ALA A 1 91 ? -1.354 7.560 -2.203 1.00 97.62 91 ALA A N 1
ATOM 730 C CA . ALA A 1 91 ? -0.047 6.988 -1.894 1.00 97.62 91 ALA A CA 1
ATOM 731 C C . ALA A 1 91 ? 0.132 5.595 -2.528 1.00 97.62 91 ALA A C 1
ATOM 733 O O . ALA A 1 91 ? 1.172 5.310 -3.119 1.00 97.62 91 ALA A O 1
ATOM 734 N N . VAL A 1 92 ? -0.899 4.746 -2.479 1.00 97.94 92 VAL A N 1
ATOM 735 C CA . VAL A 1 92 ? -0.894 3.444 -3.166 1.00 97.94 92 VAL A CA 1
ATOM 736 C C . VAL A 1 92 ? -0.681 3.627 -4.668 1.00 97.94 92 VAL A C 1
ATOM 738 O O . VAL A 1 92 ? 0.149 2.931 -5.247 1.00 97.94 92 VAL A O 1
ATOM 741 N N . HIS A 1 93 ? -1.342 4.611 -5.283 1.00 95.19 93 HIS A N 1
ATOM 742 C CA . HIS A 1 93 ? -1.167 4.903 -6.703 1.00 95.19 93 HIS A CA 1
ATOM 743 C C . HIS A 1 93 ? 0.280 5.285 -7.066 1.00 95.19 93 HIS A C 1
ATOM 745 O O . HIS A 1 93 ? 0.798 4.803 -8.070 1.00 95.19 93 HIS A O 1
ATOM 751 N N . PHE A 1 94 ? 0.969 6.087 -6.246 1.00 94.94 94 PHE A N 1
ATOM 752 C CA . PHE A 1 94 ? 2.384 6.422 -6.477 1.00 94.94 94 PHE A CA 1
ATOM 753 C C . PHE A 1 94 ? 3.292 5.185 -6.462 1.00 94.94 94 PHE A C 1
ATOM 755 O O . PHE A 1 94 ? 4.147 5.031 -7.335 1.00 94.94 94 PHE A O 1
ATOM 762 N N . VAL A 1 95 ? 3.079 4.279 -5.505 1.00 96.19 95 VAL A N 1
ATOM 763 C CA . VAL A 1 95 ? 3.835 3.020 -5.417 1.00 96.19 95 VAL A CA 1
ATOM 764 C C . VAL A 1 95 ? 3.528 2.110 -6.610 1.00 96.19 95 VAL A C 1
ATOM 766 O O . VAL A 1 95 ? 4.427 1.483 -7.170 1.00 96.19 95 VAL A O 1
ATOM 769 N N . GLU A 1 96 ? 2.269 2.046 -7.044 1.00 95.19 96 GLU A N 1
ATOM 770 C CA . GLU A 1 96 ? 1.876 1.305 -8.246 1.00 95.19 96 GLU A CA 1
ATOM 771 C C . GLU A 1 96 ? 2.526 1.868 -9.513 1.00 95.19 96 GLU A C 1
ATOM 773 O O . GLU A 1 96 ? 3.013 1.091 -10.335 1.00 95.19 96 GLU A O 1
ATOM 778 N N . LEU A 1 97 ? 2.592 3.194 -9.665 1.00 94.69 97 LEU A N 1
ATOM 779 C CA . LEU A 1 97 ? 3.272 3.821 -10.796 1.00 94.69 97 LEU A CA 1
ATOM 780 C C . LEU A 1 97 ? 4.756 3.441 -10.845 1.00 94.69 97 LEU A C 1
ATOM 782 O O . LEU A 1 97 ? 5.225 3.040 -11.909 1.00 94.69 97 LEU A O 1
ATOM 786 N N . ASP A 1 98 ? 5.488 3.495 -9.727 1.00 95.38 98 ASP A N 1
ATOM 787 C CA . ASP A 1 98 ? 6.894 3.058 -9.714 1.00 95.38 98 ASP A CA 1
ATOM 788 C C . ASP A 1 98 ? 7.042 1.572 -10.085 1.00 95.38 98 ASP A C 1
ATOM 790 O O . ASP A 1 98 ? 7.895 1.214 -10.898 1.00 95.38 98 ASP A O 1
ATOM 794 N N . ASN A 1 99 ? 6.146 0.707 -9.599 1.00 94.62 99 ASN A N 1
ATOM 795 C CA . ASN A 1 99 ? 6.133 -0.706 -9.986 1.00 94.62 99 ASN A CA 1
ATOM 796 C C . ASN A 1 99 ? 5.926 -0.907 -11.495 1.00 94.62 99 ASN A C 1
ATOM 798 O O . ASN A 1 99 ? 6.566 -1.774 -12.093 1.00 94.62 99 ASN A O 1
ATOM 802 N N . ILE A 1 100 ? 5.069 -0.100 -12.127 1.00 93.44 100 ILE A N 1
ATOM 803 C CA . ILE A 1 100 ? 4.892 -0.109 -13.584 1.00 93.44 100 ILE A CA 1
ATOM 804 C C . ILE A 1 100 ? 6.201 0.290 -14.275 1.00 93.44 100 ILE A C 1
ATOM 806 O O . ILE A 1 100 ? 6.630 -0.406 -15.198 1.00 93.44 100 ILE A O 1
ATOM 810 N N . PHE A 1 101 ? 6.880 1.345 -13.811 1.00 94.44 101 PHE A N 1
ATOM 811 C CA . PHE A 1 101 ? 8.188 1.735 -14.352 1.00 94.44 101 PHE A CA 1
ATOM 812 C C . PHE A 1 101 ? 9.224 0.622 -14.231 1.00 94.44 101 PHE A C 1
ATOM 814 O O . PHE A 1 101 ? 9.902 0.331 -15.212 1.00 94.44 101 PHE A O 1
ATOM 821 N N . ASN A 1 102 ? 9.278 -0.077 -13.098 1.00 94.31 102 ASN A N 1
ATOM 822 C CA . ASN A 1 102 ? 10.199 -1.197 -12.900 1.00 94.31 102 ASN A CA 1
ATOM 823 C C . ASN A 1 102 ? 9.979 -2.331 -13.928 1.00 94.31 102 ASN A C 1
ATOM 825 O O . ASN A 1 102 ? 10.938 -2.969 -14.372 1.00 94.31 102 ASN A O 1
ATOM 829 N N . VAL A 1 103 ? 8.736 -2.560 -14.373 1.00 95.62 103 VAL A N 1
ATOM 830 C CA . VAL A 1 103 ? 8.440 -3.504 -15.467 1.00 95.62 103 VAL A CA 1
ATOM 831 C C . VAL A 1 103 ? 8.995 -2.999 -16.799 1.00 95.62 103 VAL A C 1
ATOM 833 O O . VAL A 1 103 ? 9.663 -3.756 -17.511 1.00 95.62 103 VAL A O 1
ATOM 836 N N . PHE A 1 104 ? 8.735 -1.735 -17.142 1.00 94.62 104 PHE A N 1
ATOM 837 C CA . PHE A 1 104 ? 9.237 -1.137 -18.380 1.00 94.62 104 PHE A CA 1
ATOM 838 C C . PHE A 1 104 ? 10.767 -1.098 -18.416 1.00 94.62 104 PHE A C 1
ATOM 840 O O . PHE A 1 104 ? 11.348 -1.488 -19.427 1.00 94.62 104 PHE A O 1
ATOM 847 N N . ASP A 1 105 ? 11.423 -0.741 -17.314 1.00 93.19 105 ASP A N 1
ATOM 848 C CA . ASP A 1 105 ? 12.882 -0.740 -17.182 1.00 93.19 105 ASP A CA 1
ATOM 849 C C . ASP A 1 105 ? 13.469 -2.122 -17.496 1.00 93.19 105 ASP A C 1
ATOM 851 O O . ASP A 1 105 ? 14.413 -2.243 -18.281 1.00 93.19 105 ASP A O 1
ATOM 855 N N . GLY A 1 106 ? 12.858 -3.189 -16.970 1.00 95.00 106 GLY A N 1
ATOM 856 C CA . GLY A 1 106 ? 13.261 -4.562 -17.273 1.00 95.00 106 GLY A CA 1
ATOM 857 C C . GLY A 1 106 ? 13.102 -4.931 -18.754 1.00 95.00 106 GLY A C 1
ATOM 858 O O . GLY A 1 106 ? 13.929 -5.664 -19.306 1.00 95.00 106 GLY A O 1
ATOM 859 N N . LEU A 1 107 ? 12.068 -4.423 -19.431 1.00 95.12 107 LEU A N 1
ATOM 860 C CA . LEU A 1 107 ? 11.880 -4.615 -20.874 1.00 95.12 107 LEU A CA 1
ATOM 861 C C . LEU A 1 107 ? 12.909 -3.826 -21.696 1.00 95.12 107 LEU A C 1
ATOM 863 O O . LEU A 1 107 ? 13.489 -4.379 -22.632 1.00 95.12 107 LEU A O 1
ATOM 867 N N . ILE A 1 108 ? 13.195 -2.577 -21.320 1.00 91.75 108 ILE A N 1
ATOM 868 C CA . ILE A 1 108 ? 14.223 -1.743 -21.959 1.00 91.75 108 ILE A CA 1
ATOM 869 C C . ILE A 1 108 ? 15.613 -2.359 -21.788 1.00 91.75 108 ILE A C 1
ATOM 871 O O . ILE A 1 108 ? 16.396 -2.407 -22.742 1.00 91.75 10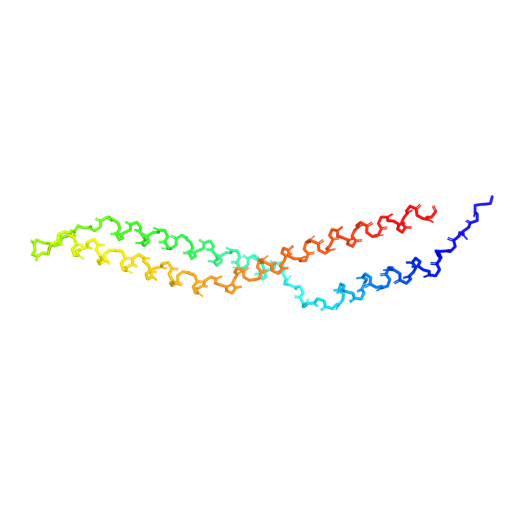8 ILE A O 1
ATOM 875 N N . GLN A 1 109 ? 15.918 -2.899 -20.609 1.00 90.62 109 GLN A N 1
ATOM 876 C CA . GLN A 1 109 ? 17.175 -3.596 -20.361 1.00 90.62 109 GLN A CA 1
ATOM 877 C C . GLN A 1 109 ? 17.316 -4.840 -21.251 1.00 90.62 109 GLN A C 1
ATOM 879 O O . GLN A 1 109 ? 18.372 -5.047 -21.853 1.00 90.62 109 GLN A O 1
ATOM 884 N N . LYS A 1 110 ? 16.248 -5.639 -21.405 1.00 91.69 110 LYS A N 1
ATOM 885 C CA . LYS A 1 110 ? 16.228 -6.781 -22.337 1.00 91.69 110 LYS A CA 1
ATOM 886 C C . LYS A 1 110 ? 16.451 -6.334 -23.782 1.00 91.69 110 LYS A C 1
ATOM 888 O O . LYS A 1 110 ? 17.297 -6.909 -24.463 1.00 91.69 110 LYS A O 1
ATOM 893 N N . ALA A 1 111 ? 15.747 -5.292 -24.229 1.00 88.50 111 ALA A N 1
ATOM 894 C CA . ALA A 1 111 ? 15.899 -4.728 -25.571 1.00 88.50 111 ALA A CA 1
ATOM 895 C C . ALA A 1 111 ? 17.345 -4.271 -25.836 1.00 88.50 111 ALA A C 1
ATOM 897 O O . ALA A 1 111 ? 17.933 -4.597 -26.866 1.00 88.50 111 ALA A O 1
ATOM 898 N N . SER A 1 112 ? 17.951 -3.594 -24.860 1.00 82.00 112 SER A N 1
ATOM 899 C CA . SER A 1 112 ? 19.343 -3.130 -24.915 1.00 82.00 112 SER A CA 1
ATOM 900 C C . SER A 1 112 ? 20.345 -4.286 -24.994 1.00 82.00 112 SER A C 1
ATOM 902 O O . SER A 1 112 ? 21.364 -4.179 -25.678 1.00 82.00 112 SER A O 1
ATOM 904 N N . GLY A 1 113 ? 20.044 -5.416 -24.348 1.00 82.38 113 GLY A N 1
ATOM 905 C CA . GLY A 1 113 ? 20.835 -6.640 -24.459 1.00 82.38 113 GLY A CA 1
ATOM 906 C C . GLY A 1 113 ? 20.937 -7.140 -25.902 1.00 82.38 113 GLY A C 1
ATOM 907 O O . GLY A 1 113 ? 22.027 -7.480 -26.356 1.00 82.38 113 GLY A O 1
ATOM 908 N N . PHE A 1 114 ? 19.844 -7.102 -26.667 1.00 80.56 114 PHE A N 1
ATOM 909 C CA . PHE A 1 114 ? 19.866 -7.506 -28.079 1.00 80.56 114 PHE A CA 1
ATOM 910 C C . PHE A 1 114 ? 20.714 -6.574 -28.950 1.00 80.56 114 PHE A C 1
ATOM 912 O O . PHE A 1 114 ? 21.357 -7.038 -29.889 1.00 80.56 114 PHE A O 1
ATOM 919 N N . VAL A 1 115 ? 20.810 -5.288 -28.590 1.00 66.44 115 VAL A N 1
ATOM 920 C CA . VAL A 1 115 ? 21.690 -4.338 -29.289 1.00 66.44 115 VAL A CA 1
ATOM 921 C C . VAL A 1 115 ? 23.155 -4.734 -29.085 1.00 66.44 115 VAL A C 1
ATOM 923 O O . VAL A 1 115 ? 23.940 -4.684 -30.030 1.00 66.44 115 VAL A O 1
ATOM 926 N N . TYR A 1 116 ? 23.514 -5.195 -27.882 1.00 57.38 116 TYR A N 1
ATOM 927 C CA . TYR A 1 116 ? 24.871 -5.638 -27.544 1.00 57.38 116 TYR A CA 1
ATOM 928 C C . TYR A 1 116 ? 25.275 -6.973 -28.186 1.00 57.38 116 TYR A C 1
ATOM 930 O O . TYR A 1 116 ? 26.440 -7.122 -28.541 1.00 57.38 116 TYR A O 1
ATOM 938 N N . TYR A 1 117 ? 24.346 -7.918 -28.368 1.00 46.91 117 TYR A N 1
ATOM 939 C CA . TYR A 1 117 ? 24.617 -9.207 -29.030 1.00 46.91 117 TYR A CA 1
ATOM 940 C C . TYR A 1 117 ? 24.508 -9.161 -30.563 1.00 46.91 117 TYR A C 1
ATOM 942 O O . TYR A 1 117 ? 24.861 -10.134 -31.224 1.00 46.91 117 TYR A O 1
ATOM 950 N N . SER A 1 118 ? 24.022 -8.053 -31.132 1.00 46.22 118 SER A N 1
ATOM 951 C CA . SER A 1 118 ? 24.001 -7.821 -32.585 1.00 46.22 118 SER A CA 1
ATOM 952 C C . SER A 1 118 ? 25.284 -7.176 -33.138 1.00 46.22 118 SER A C 1
ATOM 954 O O . SER A 1 118 ? 25.355 -6.926 -34.340 1.00 46.22 118 SER A O 1
ATOM 956 N N . LYS A 1 119 ? 26.273 -6.903 -32.271 1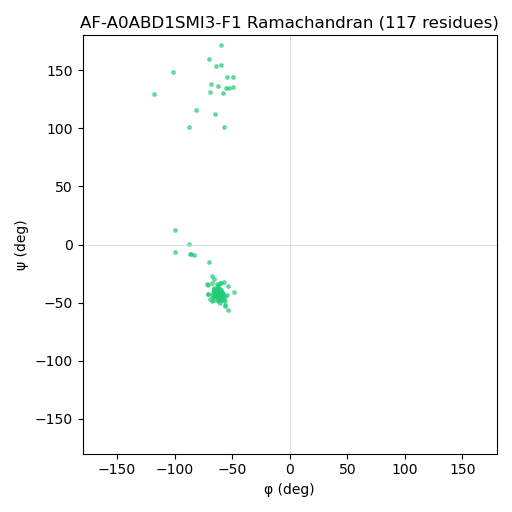.00 41.66 119 LYS A N 1
ATOM 957 C CA . LYS A 1 119 ? 27.605 -6.393 -32.635 1.00 41.66 119 LYS A CA 1
ATOM 958 C C . LYS A 1 119 ? 28.582 -7.504 -33.000 1.00 41.66 119 LYS A C 1
ATOM 960 O O . LYS A 1 119 ? 28.580 -8.543 -32.305 1.00 41.66 119 LYS A O 1
#

Mean predicted aligned error: 6.59 Å

Radius of gyration: 26.13 Å; Cα contacts (8 Å, |Δi|>4): 50; chains: 1; bounding box: 67×20×71 Å

Foldseek 3Di:
DPDPDDPDPVLVVVLVVLVVVVVPADDQDDPVLLVVLVVQLVVLVVVLVVQLVVLVPDDDDPPDDRVVSVVVSVVSNVVSVVVSCVRNVVSVVNNVRNVVVVVSVVVNVVSVVVVVVSD

Nearest PDB structures (foldseek):
  2b5u-assembly2_C  TM=4.099E-01  e=7.712E+00  Escherichia coli
  7nsu-assembly1_D  TM=4.005E-01  e=8.167E+00  Escherichia coli
  4ovv-assembly1_B  TM=3.142E-01  e=5.469E+00  Homo sapiens
  5ew5-assembly4_D  TM=2.739E-01  e=5.469E+00  Escherichia coli

Solvent-accessible surface area (backbone atoms only — not comparable to full-atom values): 6807 Å² total; per-residue (Å²): 134,83,78,84,61,74,73,53,70,70,54,53,52,52,53,50,52,54,52,51,56,62,70,67,52,75,85,78,73,50,72,68,55,36,53,50,20,51,51,49,41,55,52,43,53,52,52,41,52,53,52,48,50,54,54,69,70,61,74,64,55,96,93,47,59,61,69,62,44,49,51,51,45,51,52,53,44,52,50,45,54,52,50,39,48,69,72,30,49,66,33,52,49,48,48,50,52,48,53,53,48,56,54,51,52,55,50,52,53,52,55,51,49,53,60,63,71,63,106

Organism: NCBI:txid205694

pLDDT: mean 90.74, std 14.35, range [36.31, 98.81]

Secondary structure (DSSP, 8-state):
-----PPPHHHHHHHHHHHHHHHTSPPPPPHHHHHHHHHHHHHHHHH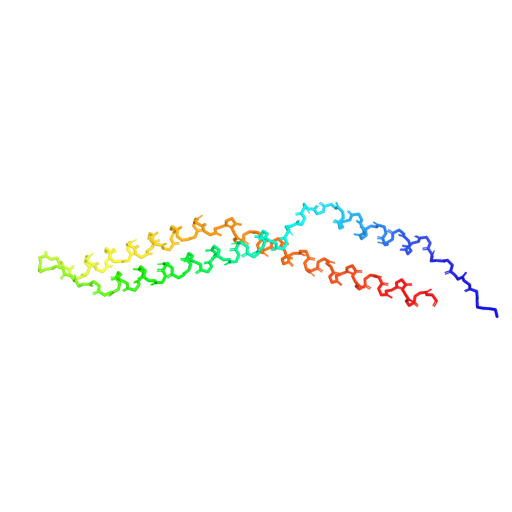HHHHHHHHHTPPPPTTS-HHHHHHHHHHHHHHHHHHHHHHHHHHHHHHHHHHHHHHHHHHHHHHHHHHHHT-